Protein AF-A0A550CZV9-F1 (afdb_monomer)

Organism: NCBI:txid97359

Radius of gyration: 30.79 Å; Cα contacts (8 Å, |Δi|>4): 23; chains: 1; bounding box: 38×54×82 Å

Foldseek 3Di:
DDDDDDDDDPDDDDDDDDPPPPPPPPPDPPVPVPPDDCVVVVVVVLLVVLVVLLVDPVHDPVSNVVSVVVCVVVVND

Sequence (77 aa):
MSQNQKGIDIVSHDEHAEIDNFDENTSGQSRIATGESKSGKEEANVVRGYKATLSNPRVGEEAKERAQEYLEQHGAA

Structure (mmCIF, N/CA/C/O backbone):
data_AF-A0A550CZV9-F1
#
_entry.id   AF-A0A550CZV9-F1
#
loop_
_atom_site.group_PDB
_atom_site.id
_atom_site.type_symbol
_atom_site.label_atom_id
_atom_site.label_alt_id
_atom_site.label_comp_id
_atom_site.label_asym_id
_atom_site.label_entity_id
_atom_site.label_seq_id
_atom_site.pdbx_PDB_ins_code
_atom_site.Cartn_x
_atom_site.Cartn_y
_atom_site.Cartn_z
_atom_site.occupancy
_atom_site.B_iso_or_equiv
_atom_site.auth_seq_id
_atom_site.auth_comp_id
_atom_site.auth_asym_id
_atom_site.auth_atom_id
_atom_site.pdbx_PDB_model_num
ATOM 1 N N . MET A 1 1 ? -29.470 15.314 -71.506 1.00 40.94 1 MET A N 1
ATOM 2 C CA . MET A 1 1 ? -28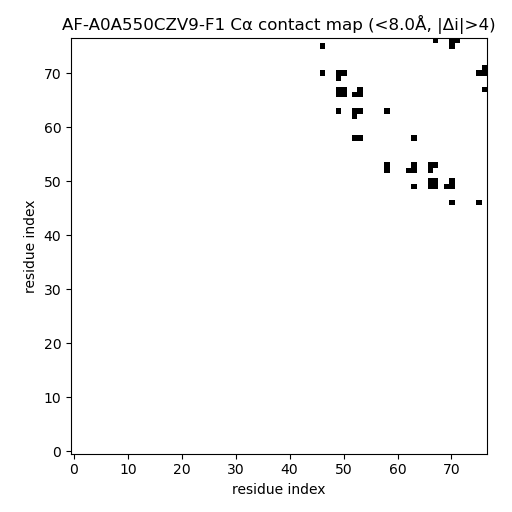.178 14.615 -71.666 1.00 40.94 1 MET A CA 1
ATOM 3 C C . MET A 1 1 ? -27.087 15.674 -71.713 1.00 40.94 1 MET A C 1
ATOM 5 O O . MET A 1 1 ? -27.178 16.479 -72.621 1.00 40.94 1 MET A O 1
ATOM 9 N N . SER A 1 2 ? -26.137 15.650 -70.758 1.00 50.34 2 SER A N 1
ATOM 10 C CA . SER A 1 2 ? -24.728 16.116 -70.859 1.00 50.34 2 SER A CA 1
ATOM 11 C C . SER A 1 2 ? -24.435 17.570 -71.302 1.00 50.34 2 SER A C 1
ATOM 13 O O . SER A 1 2 ? -24.984 18.031 -72.283 1.00 50.34 2 SER A O 1
ATOM 15 N N . GLN A 1 3 ? -23.542 18.369 -70.711 1.00 57.53 3 GLN A N 1
ATOM 16 C CA . GLN A 1 3 ? -22.366 18.173 -69.852 1.00 57.53 3 GLN A CA 1
ATOM 17 C C . GLN A 1 3 ? -22.105 19.465 -69.034 1.00 57.53 3 GLN A C 1
ATOM 19 O O . GLN A 1 3 ? -22.565 20.546 -69.392 1.00 57.53 3 GLN A O 1
ATOM 24 N N . ASN A 1 4 ? -21.301 19.311 -67.982 1.00 48.56 4 ASN A N 1
ATOM 25 C CA . ASN A 1 4 ? -20.638 20.306 -67.128 1.00 48.56 4 ASN A CA 1
ATOM 26 C C . ASN A 1 4 ? -19.778 21.356 -67.87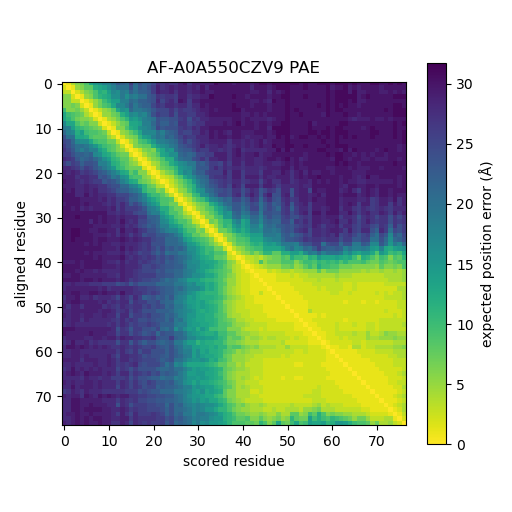9 1.00 48.56 4 ASN A C 1
ATOM 28 O O . ASN A 1 4 ? -19.249 21.048 -68.941 1.00 48.56 4 ASN A O 1
ATOM 32 N N . GLN A 1 5 ? -19.502 22.527 -67.277 1.00 49.25 5 GLN A N 1
ATOM 33 C CA . GLN A 1 5 ? -18.270 22.820 -66.499 1.00 49.25 5 GLN A CA 1
ATOM 34 C C . GLN A 1 5 ? -18.198 24.322 -66.105 1.00 49.25 5 GLN A C 1
ATOM 36 O O . GLN A 1 5 ? -18.757 25.188 -66.765 1.00 49.25 5 GLN A O 1
ATOM 41 N N . LYS A 1 6 ? -17.518 24.586 -64.984 1.00 55.41 6 LYS A N 1
ATOM 42 C CA . LYS A 1 6 ? -17.474 25.787 -64.131 1.00 55.41 6 LYS A CA 1
ATOM 43 C C . LYS A 1 6 ? -16.650 26.968 -64.685 1.00 55.41 6 LYS A C 1
ATOM 45 O O . LYS A 1 6 ? -15.617 26.750 -65.308 1.00 55.41 6 LYS A O 1
ATOM 50 N N . GLY A 1 7 ? -17.022 28.188 -64.287 1.00 45.62 7 GLY A N 1
ATOM 51 C CA . GLY A 1 7 ? -16.169 29.383 -64.226 1.00 45.62 7 GLY A CA 1
ATOM 52 C C . GLY A 1 7 ? -16.462 30.119 -62.913 1.00 45.62 7 GLY A C 1
ATOM 53 O O . GLY A 1 7 ? -17.604 30.139 -62.475 1.00 45.62 7 GLY A O 1
ATOM 54 N N . ILE A 1 8 ? -15.423 30.579 -62.232 1.00 45.66 8 ILE A N 1
ATOM 55 C CA . ILE A 1 8 ? -15.338 30.802 -60.782 1.00 45.66 8 ILE A CA 1
ATOM 56 C C . ILE A 1 8 ? -15.370 32.314 -60.527 1.00 45.66 8 ILE A C 1
ATOM 58 O O . ILE A 1 8 ? -14.421 32.993 -60.913 1.00 45.66 8 ILE A O 1
ATOM 62 N N . ASP A 1 9 ? -16.418 32.841 -59.891 1.00 49.09 9 ASP A N 1
ATOM 63 C CA . ASP A 1 9 ? -16.435 34.241 -59.453 1.00 49.09 9 ASP A CA 1
ATOM 64 C C . ASP A 1 9 ? -15.690 34.351 -58.120 1.00 49.09 9 ASP A C 1
ATOM 66 O O . ASP A 1 9 ? -16.163 33.922 -57.067 1.00 49.09 9 ASP A O 1
ATOM 70 N N . ILE A 1 10 ? -14.470 34.881 -58.191 1.00 52.47 10 ILE A N 1
ATOM 71 C CA . ILE A 1 10 ? -13.622 35.181 -57.038 1.00 52.47 10 ILE A CA 1
ATOM 72 C C . ILE A 1 10 ? -14.175 36.469 -56.422 1.00 52.47 10 ILE A C 1
ATOM 74 O O . ILE A 1 10 ? -13.812 37.569 -56.837 1.00 52.47 10 ILE A O 1
ATOM 78 N N . VAL A 1 11 ? -15.114 36.338 -55.484 1.00 53.84 11 VAL A N 1
ATOM 79 C CA . VAL A 1 11 ? -15.624 37.483 -54.72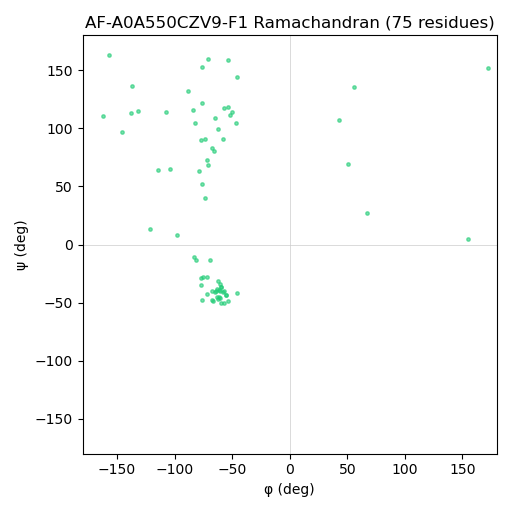4 1.00 53.84 11 VAL A CA 1
ATOM 80 C C . VAL A 1 11 ? -14.586 37.860 -53.672 1.00 53.84 11 VAL A C 1
ATOM 82 O O . VAL A 1 11 ? -14.159 37.036 -52.863 1.00 53.84 11 VAL A O 1
ATOM 85 N N . SER A 1 12 ? -14.157 39.115 -53.771 1.00 48.72 12 SER A N 1
ATOM 86 C CA . SER A 1 12 ? -13.233 39.810 -52.888 1.00 48.72 12 SER A CA 1
ATOM 87 C C . SER A 1 12 ? -13.543 39.602 -51.409 1.00 48.72 12 SER A C 1
ATOM 89 O O . SER A 1 12 ? -14.696 39.534 -50.994 1.00 48.72 12 SER A O 1
ATOM 91 N N . HIS A 1 13 ? -12.455 39.527 -50.646 1.00 55.31 13 HIS A N 1
ATOM 92 C CA . HIS A 1 13 ? -12.419 39.481 -49.195 1.00 55.31 13 HIS A CA 1
ATOM 93 C C . HIS A 1 13 ? -13.127 40.698 -48.597 1.00 55.31 13 HIS A C 1
ATOM 95 O O . HIS A 1 13 ? -12.644 41.814 -48.764 1.00 55.31 13 HIS A O 1
ATOM 101 N N . ASP A 1 14 ? -14.202 40.460 -47.853 1.00 54.44 14 ASP A N 1
ATOM 102 C CA . ASP A 1 14 ? -14.603 41.322 -46.748 1.00 54.44 14 ASP A CA 1
ATOM 103 C C . ASP A 1 14 ? -14.880 40.422 -45.538 1.00 54.44 14 ASP A C 1
ATOM 105 O O . ASP A 1 14 ? -15.728 39.529 -45.551 1.00 54.44 14 ASP A O 1
ATOM 109 N N . GLU A 1 15 ? -14.036 40.623 -44.534 1.00 52.25 15 GLU A N 1
ATOM 110 C CA . GLU A 1 15 ? -13.868 39.868 -43.300 1.00 52.25 15 GLU A CA 1
ATOM 111 C C . GLU A 1 15 ? -15.182 39.708 -42.521 1.00 52.25 15 GLU A C 1
ATOM 113 O O . GLU A 1 15 ? -15.738 40.686 -42.024 1.00 52.25 15 GLU A O 1
ATOM 118 N N . HIS A 1 16 ? -15.638 38.470 -42.319 1.00 45.94 16 HIS A N 1
ATOM 119 C CA . HIS A 1 16 ? -16.550 38.151 -41.223 1.00 45.94 16 HIS A CA 1
ATOM 120 C C . HIS A 1 16 ? -16.279 36.741 -40.682 1.00 45.94 16 HIS A C 1
ATOM 122 O O . HIS A 1 16 ? -16.753 35.747 -41.216 1.00 45.94 16 HIS A O 1
ATOM 128 N N . ALA A 1 17 ? -15.497 36.732 -39.598 1.00 53.31 17 ALA A N 1
ATOM 129 C CA . ALA A 1 17 ? -15.481 35.792 -38.479 1.00 53.31 17 ALA A CA 1
ATOM 130 C C . ALA A 1 17 ? -15.599 34.288 -38.777 1.00 53.31 17 ALA A C 1
ATOM 132 O O . ALA A 1 17 ? -16.707 33.784 -38.878 1.00 53.31 17 ALA A O 1
ATOM 133 N N . GLU A 1 18 ? -14.487 33.563 -38.628 1.00 48.00 18 GLU A N 1
ATOM 134 C CA . GLU A 1 18 ? -14.461 32.372 -37.770 1.00 48.00 18 GLU A CA 1
ATOM 135 C C . GLU A 1 18 ? -13.154 32.387 -36.967 1.00 48.00 18 GLU A C 1
ATOM 137 O O . GLU A 1 18 ?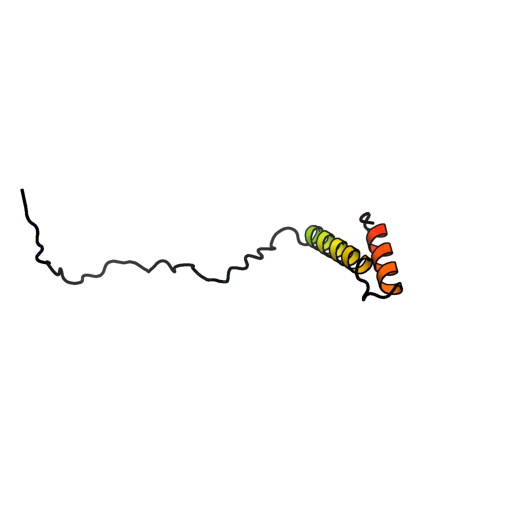 -12.053 32.314 -37.505 1.00 48.00 18 GLU A O 1
ATOM 142 N N . ILE A 1 19 ? -13.273 32.549 -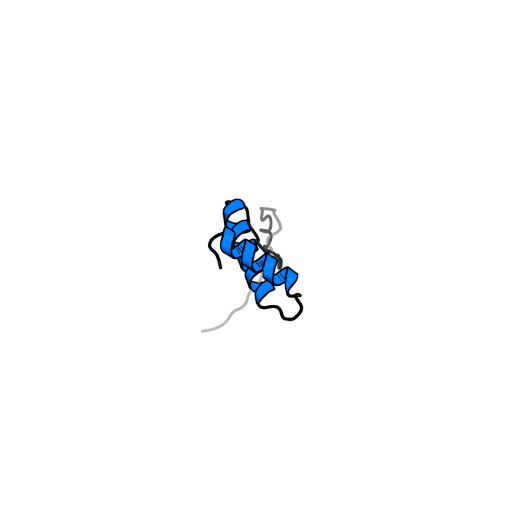35.647 1.00 60.22 19 ILE A N 1
ATOM 143 C CA . ILE A 1 19 ? -12.240 32.052 -34.743 1.00 60.22 19 ILE A CA 1
ATOM 144 C C . ILE A 1 19 ? -12.305 30.542 -34.929 1.00 60.22 19 ILE A C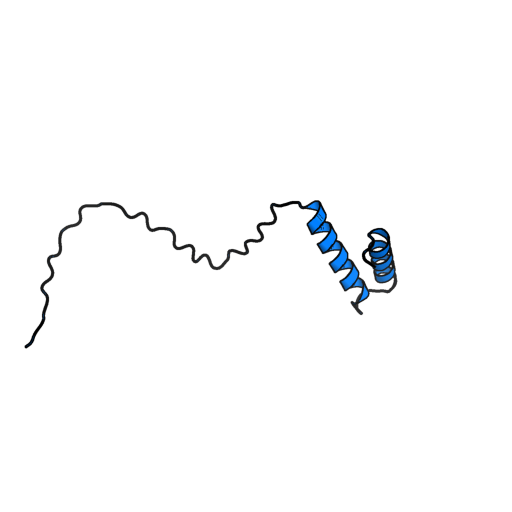 1
ATOM 146 O O . ILE A 1 19 ? -13.303 29.940 -34.528 1.00 60.22 19 ILE A O 1
ATOM 150 N N . ASP A 1 20 ? -11.292 29.962 -35.574 1.00 57.00 20 ASP A N 1
ATOM 151 C CA . ASP A 1 20 ? -11.158 28.515 -35.683 1.00 57.00 20 ASP A CA 1
ATOM 152 C C . ASP A 1 20 ? -11.308 27.925 -34.282 1.00 57.00 20 ASP A C 1
ATOM 154 O O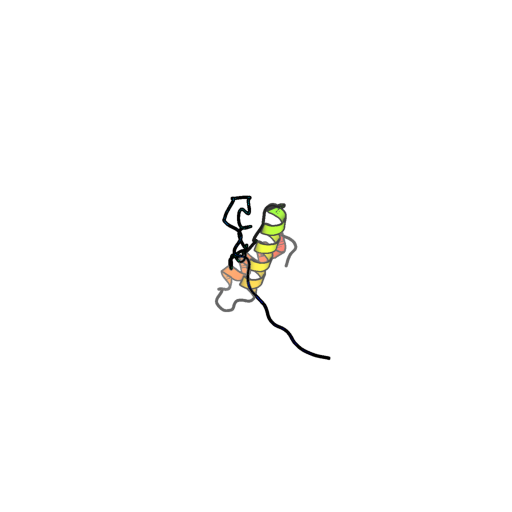 . ASP A 1 20 ? -10.510 28.181 -33.372 1.00 57.00 20 ASP A O 1
ATOM 158 N N . ASN A 1 21 ? -12.393 27.170 -34.108 1.00 54.53 21 ASN A N 1
ATOM 159 C CA . ASN A 1 21 ? -12.588 26.312 -32.959 1.00 54.53 21 ASN A CA 1
ATOM 160 C C . ASN A 1 21 ? -11.336 25.448 -32.861 1.00 54.53 21 ASN A C 1
ATOM 162 O O . ASN A 1 21 ? -11.085 24.628 -33.741 1.00 54.53 21 ASN A O 1
ATOM 166 N N . PHE A 1 22 ? -10.541 25.690 -31.819 1.00 52.06 22 PHE A N 1
ATOM 167 C CA . PHE A 1 22 ? -9.368 24.904 -31.473 1.00 52.06 22 PHE A CA 1
ATOM 168 C C . PHE A 1 22 ? -9.753 23.424 -31.539 1.00 52.06 22 PHE A C 1
ATOM 170 O O . PHE A 1 22 ? -10.497 22.942 -30.684 1.00 52.06 22 PHE A O 1
ATOM 177 N N . ASP A 1 23 ? -9.313 22.741 -32.599 1.00 53.41 23 ASP A N 1
ATOM 178 C CA . ASP A 1 23 ? -9.509 21.308 -32.768 1.00 53.41 23 ASP A CA 1
ATOM 179 C C . ASP A 1 23 ? -8.773 20.630 -31.617 1.00 53.41 23 ASP A C 1
ATOM 181 O O . ASP A 1 23 ? -7.548 20.492 -31.603 1.00 53.41 23 ASP A O 1
ATOM 185 N N . GLU A 1 24 ? -9.544 20.265 -30.598 1.00 62.00 24 GLU A N 1
ATOM 186 C CA . GLU A 1 24 ? -9.094 19.598 -29.389 1.00 62.00 24 GLU A CA 1
ATOM 187 C C . GLU A 1 24 ? -8.746 18.128 -29.674 1.00 62.00 24 GLU A C 1
ATOM 189 O O . GLU A 1 24 ? -8.945 17.246 -28.842 1.00 62.00 24 GLU A O 1
ATOM 194 N N . ASN A 1 25 ? -8.113 17.843 -30.813 1.00 56.44 25 ASN A N 1
ATOM 195 C CA . ASN A 1 25 ? -7.262 16.673 -30.945 1.00 56.44 25 ASN A CA 1
ATOM 196 C C . ASN A 1 25 ? -5.923 16.924 -30.233 1.00 56.44 25 ASN A C 1
ATOM 198 O O . ASN A 1 25 ? -4.830 16.749 -30.773 1.00 56.44 25 ASN A O 1
ATOM 202 N N . THR A 1 26 ? -6.014 17.346 -28.969 1.00 57.25 26 THR A N 1
ATOM 203 C CA . THR A 1 26 ? -4.911 17.233 -28.032 1.00 57.25 26 THR A CA 1
ATOM 204 C C . THR A 1 26 ? -4.826 15.753 -27.655 1.00 57.25 26 THR A C 1
ATOM 206 O O . THR A 1 26 ? -5.493 15.228 -26.759 1.00 57.25 26 THR A O 1
ATOM 209 N N . SER A 1 27 ? -4.019 15.024 -28.423 1.00 61.03 27 SER A N 1
ATOM 210 C CA . SER A 1 27 ? -3.514 13.710 -28.048 1.00 61.03 27 SER A CA 1
ATOM 211 C C . SER A 1 27 ? -2.753 13.855 -26.725 1.00 61.03 27 SER A C 1
ATOM 213 O O . SER A 1 27 ? -1.573 14.201 -26.704 1.00 61.03 27 SER A O 1
ATOM 215 N N . GLY A 1 28 ? -3.447 13.675 -25.605 1.00 59.91 28 GLY A N 1
ATOM 216 C CA . GLY A 1 28 ? -2.859 13.915 -24.287 1.00 59.91 28 GLY A CA 1
ATOM 217 C C . GLY A 1 28 ? -3.831 14.251 -23.166 1.00 59.91 28 GLY A C 1
ATOM 218 O O . GLY A 1 28 ? -3.384 14.490 -22.047 1.00 59.91 28 GLY A O 1
ATOM 219 N N . GLN A 1 29 ? -5.144 14.224 -23.400 1.00 56.62 29 GLN A N 1
ATOM 220 C CA . GLN A 1 29 ? -6.122 14.267 -22.317 1.00 56.62 29 GLN A CA 1
ATOM 221 C C . GLN A 1 29 ? -6.153 12.941 -21.540 1.00 56.62 29 GLN A C 1
ATOM 223 O O . GLN A 1 29 ? -7.112 12.169 -21.577 1.00 56.62 29 GLN A O 1
ATOM 228 N N . SER A 1 30 ? -5.105 12.704 -20.751 1.00 59.19 30 SER A N 1
ATOM 229 C CA . SER A 1 30 ? -5.223 11.919 -19.528 1.00 59.19 30 SER A CA 1
ATOM 230 C C . SER A 1 30 ? -6.119 12.713 -18.576 1.00 59.19 30 SER A C 1
ATOM 232 O O . SER A 1 30 ? -5.652 13.457 -17.713 1.00 59.19 30 SER A O 1
ATOM 234 N N . ARG A 1 31 ? -7.439 12.619 -18.783 1.00 62.25 31 ARG A N 1
ATOM 235 C CA . ARG A 1 31 ? -8.456 13.152 -17.872 1.00 62.25 31 ARG A CA 1
ATOM 236 C C . ARG A 1 31 ? -8.470 12.295 -16.614 1.00 62.25 31 ARG A C 1
ATOM 238 O O . ARG A 1 31 ? -9.439 11.601 -16.330 1.00 62.25 31 ARG A O 1
ATOM 245 N N . ILE A 1 32 ? -7.403 12.361 -15.823 1.00 62.94 32 ILE A N 1
ATOM 246 C CA . ILE A 1 32 ? -7.461 11.963 -14.419 1.00 62.94 32 ILE A CA 1
ATOM 247 C C . ILE A 1 32 ? -8.106 13.131 -13.668 1.00 62.94 32 ILE A C 1
ATOM 249 O O . ILE A 1 32 ? -7.494 13.779 -12.823 1.00 62.94 32 ILE A O 1
ATOM 253 N N . ALA A 1 33 ? -9.361 13.431 -14.006 1.00 63.66 33 ALA A N 1
ATOM 254 C CA . ALA A 1 33 ? -10.210 14.277 -13.191 1.00 63.66 33 ALA A CA 1
ATOM 255 C C . ALA A 1 33 ? -10.495 13.502 -11.895 1.00 63.66 33 ALA A C 1
ATOM 257 O O . ALA A 1 33 ? -11.480 12.782 -11.781 1.00 63.66 33 ALA A O 1
ATOM 258 N N . THR A 1 34 ? -9.577 13.568 -10.927 1.00 60.50 34 THR A N 1
ATOM 259 C CA . THR A 1 34 ? -9.816 13.071 -9.563 1.00 60.50 34 THR A CA 1
ATOM 260 C C . THR A 1 34 ? -10.044 14.265 -8.656 1.00 60.50 34 THR A C 1
ATOM 262 O O . THR A 1 34 ? -9.254 14.581 -7.770 1.00 60.50 34 THR A O 1
ATOM 265 N N . GLY A 1 35 ? -11.137 14.962 -8.940 1.00 63.62 35 GLY A N 1
ATOM 266 C CA . GLY A 1 35 ? -11.726 15.958 -8.066 1.00 63.62 35 GLY A CA 1
ATOM 267 C C . GLY A 1 35 ? -13.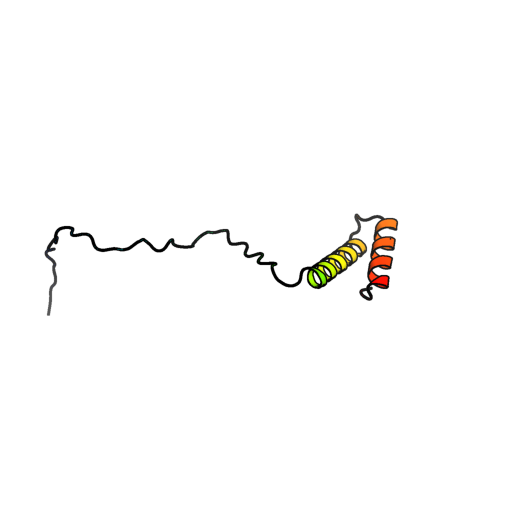089 15.471 -7.611 1.00 63.62 35 GLY A C 1
ATOM 268 O O . GLY A 1 35 ? -14.068 16.076 -7.997 1.00 63.62 35 GLY A O 1
ATOM 269 N N . GLU A 1 36 ? -13.150 14.371 -6.853 1.00 59.25 36 GLU A N 1
ATOM 270 C CA . GLU A 1 36 ? -14.368 13.910 -6.170 1.00 59.25 36 GLU A CA 1
ATOM 271 C C . GLU A 1 36 ? -13.972 12.911 -5.063 1.00 59.25 36 GLU A C 1
ATOM 273 O O . GLU A 1 36 ? -13.454 11.828 -5.334 1.00 59.25 36 GLU A O 1
ATOM 278 N N . SER A 1 37 ? -14.133 13.339 -3.804 1.00 57.09 37 SER A N 1
ATOM 279 C CA . SER A 1 37 ? -14.001 12.556 -2.560 1.00 57.09 37 SER A CA 1
ATOM 280 C C . SER A 1 37 ? -12.716 11.724 -2.407 1.00 57.09 37 SER A C 1
ATOM 282 O O . SER A 1 37 ? -12.741 10.494 -2.395 1.00 57.09 37 SER A O 1
ATOM 284 N N . LYS A 1 38 ? -11.579 12.413 -2.237 1.00 58.03 38 LYS A N 1
ATOM 285 C CA . LYS A 1 38 ? -10.235 11.829 -2.049 1.00 58.03 38 LYS A CA 1
ATOM 286 C C . LYS A 1 38 ? -10.172 10.676 -1.031 1.00 58.03 38 LYS A C 1
ATOM 288 O O . LYS A 1 38 ? -9.606 9.636 -1.341 1.00 58.03 38 LYS A O 1
ATOM 293 N N . SER A 1 39 ? -10.863 10.804 0.102 1.00 61.84 39 SER A N 1
ATOM 294 C CA . SER A 1 39 ? -10.726 9.886 1.242 1.00 61.84 39 SER A CA 1
ATOM 295 C C . SER A 1 39 ? -11.063 8.416 0.934 1.00 61.84 39 SER A C 1
ATOM 297 O O . SER A 1 39 ? -10.245 7.547 1.209 1.00 61.84 39 SER A O 1
ATOM 299 N N . GLY A 1 40 ? -12.211 8.112 0.316 1.00 66.44 40 GLY A N 1
ATOM 300 C CA . GLY A 1 40 ? -12.597 6.710 0.065 1.00 66.44 40 GLY A CA 1
ATOM 301 C C . GLY A 1 40 ? -11.860 6.066 -1.116 1.00 66.44 40 GLY A C 1
ATOM 302 O O . GLY A 1 40 ? -11.627 4.858 -1.151 1.00 66.44 40 GLY A O 1
ATOM 303 N N . LYS A 1 41 ? -11.462 6.877 -2.104 1.00 73.81 41 LYS A N 1
ATOM 304 C CA . LYS A 1 41 ? -10.744 6.398 -3.295 1.00 73.81 41 LYS A CA 1
ATOM 305 C C . LYS A 1 41 ? -9.271 6.128 -2.984 1.00 73.81 41 LYS A C 1
ATOM 307 O O . LYS A 1 41 ? -8.690 5.195 -3.535 1.00 73.81 41 LYS A O 1
ATOM 312 N N . GLU A 1 42 ? -8.678 6.930 -2.104 1.00 76.25 42 GLU A N 1
ATOM 313 C CA . GLU A 1 42 ? -7.331 6.715 -1.572 1.00 76.25 42 GLU A CA 1
ATOM 314 C C . GLU A 1 42 ? -7.261 5.400 -0.794 1.00 76.25 42 GLU A C 1
ATOM 316 O O . GLU A 1 42 ? -6.396 4.582 -1.089 1.00 76.25 42 GLU A O 1
ATOM 321 N N . GLU A 1 43 ? -8.224 5.128 0.085 1.00 84.12 43 GLU A N 1
ATOM 322 C CA . GLU A 1 43 ? -8.268 3.891 0.872 1.00 84.12 43 GLU A CA 1
ATOM 323 C C . GLU A 1 43 ? -8.360 2.632 -0.007 1.00 84.12 43 GLU A C 1
ATOM 325 O O . GLU A 1 43 ? -7.549 1.712 0.126 1.00 84.12 43 GLU A O 1
ATOM 330 N N . ALA A 1 44 ? -9.241 2.627 -1.014 1.00 86.38 44 ALA A N 1
ATOM 331 C CA . ALA A 1 44 ? -9.317 1.533 -1.986 1.00 86.38 44 ALA A CA 1
ATOM 332 C C . ALA A 1 44 ? -7.996 1.332 -2.761 1.00 86.38 44 ALA A C 1
ATOM 334 O O . ALA A 1 44 ? -7.592 0.202 -3.058 1.00 86.38 44 ALA A O 1
ATOM 335 N N . ASN A 1 45 ? -7.298 2.427 -3.079 1.00 88.19 45 ASN A N 1
ATOM 336 C CA . ASN A 1 45 ? -6.002 2.385 -3.755 1.00 88.19 45 ASN A CA 1
ATOM 337 C C . ASN A 1 45 ? -4.864 1.885 -2.853 1.00 88.19 45 ASN A C 1
ATOM 339 O O . ASN A 1 45 ? -3.897 1.313 -3.364 1.00 88.19 45 ASN A O 1
ATOM 343 N N . VAL A 1 46 ? -4.973 2.095 -1.545 1.00 90.00 46 VAL A N 1
ATOM 344 C CA . VAL A 1 46 ? -4.019 1.609 -0.548 1.00 90.00 46 VAL A CA 1
ATOM 345 C C . VAL A 1 46 ? -4.224 0.111 -0.311 1.00 90.00 46 VAL A C 1
ATOM 347 O O . VAL A 1 46 ? -3.275 -0.662 -0.446 1.00 90.00 46 VAL A O 1
ATOM 350 N N . VAL A 1 47 ? -5.470 -0.327 -0.103 1.00 92.56 47 VAL A N 1
ATOM 351 C CA . VAL A 1 47 ? -5.844 -1.745 0.050 1.00 92.56 47 VAL A CA 1
ATOM 352 C C . VAL A 1 47 ? -5.351 -2.594 -1.126 1.00 92.56 47 VAL A C 1
ATOM 354 O O . VAL A 1 47 ? -4.690 -3.615 -0.928 1.00 92.56 47 VAL A O 1
ATOM 357 N N . ARG A 1 48 ? -5.584 -2.160 -2.375 1.00 92.50 48 ARG A N 1
ATOM 358 C CA . ARG A 1 48 ? -5.070 -2.894 -3.553 1.00 92.50 48 ARG A CA 1
ATOM 359 C C . ARG A 1 48 ? -3.539 -2.991 -3.559 1.00 92.50 48 ARG A C 1
ATOM 361 O O . ARG A 1 48 ? -2.999 -3.983 -4.041 1.00 92.50 48 ARG A O 1
ATOM 368 N N . GLY A 1 49 ? -2.847 -1.968 -3.051 1.00 94.44 49 GLY A N 1
ATOM 369 C CA . GLY A 1 49 ? -1.390 -1.917 -2.993 1.00 94.44 49 GLY A CA 1
ATOM 370 C C . GLY A 1 49 ? -0.852 -2.957 -2.021 1.00 94.44 49 GLY A C 1
ATOM 371 O O . G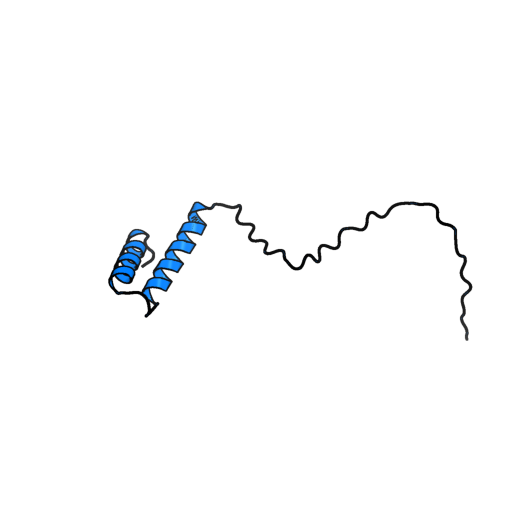LY A 1 49 ? 0.000 -3.759 -2.392 1.00 94.44 49 GLY A O 1
ATOM 372 N N . TYR A 1 50 ? -1.423 -3.019 -0.819 1.00 95.88 50 TYR A N 1
ATOM 373 C CA . TYR A 1 50 ? -1.067 -4.035 0.169 1.00 95.88 50 TYR A CA 1
ATOM 374 C C . TYR A 1 50 ? -1.391 -5.454 -0.304 1.00 95.88 50 TYR A C 1
ATOM 376 O O . TYR A 1 50 ? -0.567 -6.355 -0.153 1.00 95.88 50 TYR A O 1
ATOM 384 N N . LYS A 1 51 ? -2.517 -5.654 -0.995 1.00 93.88 51 LYS A N 1
ATOM 385 C CA . LYS A 1 51 ? -2.833 -6.952 -1.607 1.00 93.88 51 LYS A CA 1
ATOM 386 C C . LYS A 1 51 ? -1.804 -7.367 -2.666 1.00 93.88 51 LYS A C 1
ATOM 388 O O . LYS A 1 51 ? -1.414 -8.532 -2.731 1.00 93.88 51 LYS A O 1
ATOM 393 N N . ALA A 1 52 ? -1.317 -6.418 -3.467 1.00 95.69 52 ALA A N 1
ATOM 394 C CA . ALA A 1 52 ? -0.241 -6.675 -4.422 1.00 95.69 52 ALA A CA 1
ATOM 395 C C . ALA A 1 52 ? 1.075 -7.042 -3.714 1.00 95.69 52 ALA A C 1
ATOM 397 O O . ALA A 1 52 ? 1.752 -7.980 -4.142 1.00 95.69 52 ALA A O 1
ATOM 398 N N . THR A 1 53 ? 1.403 -6.358 -2.613 1.00 96.06 53 THR A N 1
ATOM 399 C CA . THR A 1 53 ? 2.569 -6.643 -1.761 1.00 96.06 53 THR A CA 1
ATOM 400 C C . THR A 1 53 ? 2.580 -8.094 -1.276 1.00 96.06 53 THR A C 1
ATOM 402 O O . THR A 1 53 ? 3.615 -8.748 -1.394 1.00 96.06 53 THR A O 1
ATOM 405 N N . LEU A 1 54 ? 1.435 -8.636 -0.838 1.00 94.19 54 LEU A N 1
ATOM 406 C CA . LEU A 1 54 ? 1.318 -10.040 -0.410 1.00 94.19 54 LEU A CA 1
ATOM 407 C C . LEU A 1 54 ? 1.651 -11.040 -1.526 1.00 94.19 54 LEU A C 1
ATOM 409 O O . LEU A 1 54 ? 2.317 -12.046 -1.292 1.00 94.19 54 LEU A O 1
ATOM 413 N N . SER A 1 55 ? 1.219 -10.750 -2.755 1.00 95.06 55 SER A N 1
ATOM 414 C CA . SER A 1 55 ? 1.436 -11.627 -3.915 1.00 95.06 55 SER A CA 1
ATOM 415 C C . SER A 1 55 ? 2.823 -11.501 -4.557 1.00 95.06 55 SER A C 1
ATOM 417 O O . SER A 1 55 ? 3.194 -12.323 -5.395 1.00 95.06 55 SER A O 1
ATOM 419 N N . ASN A 1 56 ? 3.593 -10.467 -4.209 1.00 95.12 56 ASN A N 1
ATOM 420 C CA . ASN A 1 56 ? 4.850 -10.169 -4.879 1.00 95.12 56 ASN A CA 1
ATOM 421 C C . ASN A 1 56 ? 6.006 -11.003 -4.285 1.00 95.12 56 ASN A C 1
ATOM 423 O O . ASN A 1 56 ? 6.396 -10.773 -3.139 1.00 95.12 56 ASN A O 1
ATOM 427 N N . PRO A 1 57 ? 6.640 -11.911 -5.055 1.00 92.50 57 PRO A N 1
ATOM 428 C CA . PRO A 1 57 ? 7.737 -12.745 -4.557 1.00 92.50 57 PRO A CA 1
ATOM 429 C C . PRO A 1 57 ? 9.029 -11.961 -4.281 1.00 92.50 57 PRO A C 1
ATOM 431 O O . PRO A 1 57 ? 9.941 -12.491 -3.657 1.00 92.50 57 PRO A O 1
ATOM 434 N N . ARG A 1 58 ? 9.134 -10.711 -4.755 1.00 95.94 58 ARG A N 1
ATOM 435 C CA . ARG A 1 58 ? 10.277 -9.820 -4.486 1.00 95.94 58 ARG A CA 1
ATOM 436 C C . ARG A 1 58 ? 10.158 -9.087 -3.151 1.00 95.94 58 ARG A C 1
ATOM 438 O O . ARG A 1 58 ? 11.104 -8.424 -2.740 1.00 95.94 58 ARG A O 1
ATOM 445 N N . VAL A 1 59 ? 8.992 -9.152 -2.516 1.00 95.31 59 VAL A N 1
ATOM 446 C CA . VAL A 1 59 ? 8.743 -8.547 -1.210 1.00 95.31 59 VAL A CA 1
ATOM 447 C C . VAL A 1 59 ? 9.129 -9.559 -0.135 1.00 95.31 59 VAL A C 1
ATOM 449 O O . VAL A 1 59 ? 8.748 -10.726 -0.213 1.00 95.31 59 VAL A O 1
ATOM 452 N N . GLY A 1 60 ? 9.898 -9.110 0.858 1.00 95.88 60 GLY A N 1
ATOM 453 C CA . GLY A 1 60 ? 10.277 -9.935 2.004 1.00 95.88 60 GLY A CA 1
ATOM 454 C C . GLY A 1 60 ? 9.104 -10.212 2.947 1.00 95.88 60 GLY A C 1
ATOM 455 O O . GLY A 1 60 ? 8.123 -9.472 2.965 1.00 95.88 60 GLY A O 1
ATOM 456 N N . GLU A 1 61 ? 9.227 -11.258 3.761 1.00 94.00 61 GLU A N 1
ATOM 457 C CA . GLU A 1 61 ? 8.155 -11.715 4.658 1.00 94.00 61 GLU A CA 1
ATOM 458 C C . GLU A 1 61 ? 7.694 -10.632 5.649 1.00 94.00 61 GLU A C 1
ATOM 460 O O . GLU A 1 61 ? 6.496 -10.413 5.775 1.00 94.00 61 GLU A O 1
ATOM 465 N N . GLU A 1 62 ? 8.608 -9.850 6.237 1.00 93.56 62 GLU A N 1
ATOM 466 C CA . GLU A 1 62 ? 8.259 -8.738 7.146 1.00 93.56 62 GLU A CA 1
ATOM 467 C C . GLU A 1 62 ? 7.328 -7.702 6.485 1.00 93.56 62 GLU A C 1
ATOM 469 O O . GLU A 1 62 ? 6.394 -7.182 7.093 1.00 93.56 62 GLU A O 1
ATOM 474 N N . ALA A 1 63 ? 7.562 -7.389 5.209 1.00 93.50 63 ALA A N 1
ATOM 475 C CA . ALA A 1 63 ? 6.739 -6.428 4.484 1.00 93.50 63 ALA A CA 1
ATOM 476 C C . ALA A 1 63 ? 5.372 -7.012 4.095 1.00 93.50 63 ALA A C 1
ATOM 478 O O . ALA A 1 63 ? 4.400 -6.262 3.994 1.00 93.50 63 ALA A O 1
ATOM 479 N N . LYS A 1 64 ? 5.281 -8.334 3.903 1.00 95.06 64 LYS A N 1
ATOM 480 C CA . LYS A 1 64 ? 4.003 -9.027 3.706 1.00 95.06 64 LYS A CA 1
ATOM 481 C C . LYS A 1 64 ? 3.201 -9.085 5.001 1.00 95.06 64 LYS A C 1
ATOM 483 O O . LYS A 1 64 ? 2.017 -8.787 4.965 1.00 95.06 64 LYS A O 1
ATOM 488 N N . GLU A 1 65 ? 3.838 -9.374 6.131 1.00 95.69 65 GLU A N 1
ATOM 489 C CA . GLU A 1 65 ? 3.187 -9.383 7.446 1.00 95.69 65 GLU A CA 1
ATOM 490 C C . GLU A 1 65 ? 2.549 -8.020 7.748 1.00 95.69 65 GLU A C 1
ATOM 492 O O . GLU A 1 65 ? 1.342 -7.936 7.962 1.00 95.69 65 GLU A O 1
ATOM 497 N N . ARG A 1 66 ? 3.304 -6.924 7.585 1.00 94.50 66 ARG A N 1
ATOM 498 C CA . ARG A 1 66 ? 2.752 -5.562 7.719 1.00 94.50 66 ARG A CA 1
ATOM 499 C C . ARG A 1 66 ? 1.615 -5.263 6.743 1.00 94.50 66 ARG A C 1
ATOM 501 O O . ARG A 1 66 ? 0.689 -4.527 7.078 1.00 94.50 66 ARG A O 1
ATOM 508 N N . ALA A 1 67 ? 1.692 -5.786 5.519 1.00 94.31 67 ALA A N 1
ATOM 509 C CA . ALA A 1 67 ? 0.625 -5.623 4.538 1.00 94.31 67 ALA A CA 1
ATOM 510 C C . ALA A 1 67 ? -0.647 -6.369 4.958 1.00 94.31 67 ALA A C 1
ATOM 512 O O . ALA A 1 67 ? -1.743 -5.840 4.790 1.00 94.31 67 ALA A O 1
ATOM 513 N N . GLN A 1 68 ? -0.499 -7.567 5.520 1.00 94.44 68 GLN A N 1
ATOM 514 C CA . GLN A 1 68 ? -1.605 -8.365 6.025 1.00 94.44 68 GLN A CA 1
ATOM 515 C C . GLN A 1 68 ? -2.261 -7.697 7.237 1.00 94.44 68 GLN A C 1
ATOM 517 O O . GLN A 1 68 ? -3.473 -7.502 7.224 1.00 94.44 68 GLN A O 1
ATOM 522 N N . GLU A 1 69 ? -1.477 -7.253 8.222 1.00 95.25 69 GLU A N 1
ATOM 523 C CA . GLU A 1 69 ? -1.987 -6.529 9.395 1.00 95.25 69 GLU A CA 1
ATOM 524 C C . GLU A 1 69 ? -2.796 -5.289 8.994 1.00 95.25 69 GLU A C 1
ATOM 526 O O . GLU A 1 69 ? -3.879 -5.043 9.528 1.00 95.25 69 GLU A O 1
ATOM 531 N N . TYR A 1 70 ? -2.302 -4.516 8.019 1.00 92.12 70 TYR A N 1
ATOM 532 C CA . TYR A 1 70 ? -3.023 -3.352 7.511 1.00 92.12 70 TYR A CA 1
ATOM 533 C C . TYR A 1 70 ? -4.369 -3.750 6.890 1.00 92.12 70 TYR A C 1
ATOM 535 O O . TYR A 1 70 ? -5.388 -3.117 7.168 1.00 92.12 70 TYR A O 1
ATOM 543 N N . LEU A 1 71 ? -4.393 -4.801 6.065 1.00 92.62 71 LEU A N 1
ATOM 544 C CA . LEU A 1 71 ? -5.621 -5.290 5.437 1.00 92.62 71 LEU A CA 1
ATOM 545 C C . LEU A 1 71 ? -6.626 -5.810 6.472 1.00 92.62 71 LEU A C 1
ATOM 547 O O . LEU A 1 71 ? -7.812 -5.512 6.354 1.00 92.62 71 LEU A O 1
ATOM 551 N N . GLU A 1 72 ? -6.172 -6.516 7.507 1.00 93.12 72 GLU A N 1
ATOM 552 C CA . GLU A 1 72 ? -7.022 -7.002 8.601 1.00 93.12 72 GLU A CA 1
ATOM 553 C C . GLU A 1 72 ? -7.648 -5.844 9.390 1.00 93.12 72 GLU A C 1
ATOM 555 O O . GLU A 1 72 ? -8.859 -5.836 9.621 1.00 93.12 72 GLU A O 1
ATOM 560 N N . GLN A 1 73 ? -6.858 -4.820 9.733 1.00 91.31 73 GLN A N 1
ATOM 561 C CA . GLN A 1 73 ? -7.335 -3.634 10.460 1.00 91.31 73 GLN A CA 1
ATOM 562 C C . GLN A 1 73 ? -8.393 -2.836 9.687 1.00 91.31 73 GLN A C 1
ATOM 564 O O . GLN A 1 73 ? -9.279 -2.242 10.300 1.00 91.31 73 GLN A O 1
ATOM 569 N N . HIS A 1 74 ? -8.319 -2.838 8.354 1.00 88.44 74 HIS A N 1
ATOM 570 C CA . HIS A 1 74 ? -9.245 -2.112 7.480 1.00 88.44 74 HIS A CA 1
ATOM 571 C C . HIS A 1 74 ? -10.363 -3.014 6.915 1.00 88.44 74 HIS A C 1
ATOM 573 O O . HIS A 1 74 ? -11.122 -2.582 6.050 1.00 88.44 74 HIS A O 1
ATOM 579 N N . GLY A 1 75 ? -10.488 -4.264 7.389 1.00 86.94 75 GLY A N 1
ATOM 580 C CA . GLY A 1 75 ? -11.544 -5.196 6.969 1.00 86.94 75 GLY A CA 1
ATOM 581 C C . GLY A 1 75 ? -11.443 -5.657 5.509 1.00 86.94 75 GLY A C 1
ATOM 582 O O . GLY A 1 75 ? -12.460 -5.963 4.888 1.00 86.94 75 GLY A O 1
ATOM 583 N N . ALA A 1 76 ? -10.231 -5.675 4.954 1.00 80.00 76 ALA A N 1
ATOM 584 C CA . ALA A 1 76 ? -9.937 -5.949 3.547 1.00 80.00 76 ALA A CA 1
ATOM 585 C C . ALA A 1 76 ? -8.992 -7.151 3.317 1.00 80.00 76 ALA A C 1
ATOM 587 O O . ALA A 1 76 ? -8.459 -7.295 2.210 1.00 80.00 76 ALA A O 1
ATOM 588 N N . ALA A 1 77 ? -8.763 -7.965 4.356 1.00 71.38 77 ALA A N 1
ATOM 589 C CA . ALA A 1 77 ? -7.964 -9.195 4.315 1.00 71.38 77 ALA A CA 1
ATOM 590 C C . ALA A 1 77 ? -8.614 -10.305 3.472 1.00 71.38 77 ALA A C 1
ATOM 592 O O . ALA A 1 77 ? -9.856 -10.458 3.532 1.00 71.38 77 ALA A O 1
#

Nearest PDB structures (foldseek):
  4hoj-assembly1_A-2  TM=7.660E-01  e=4.821E+00  Neisseria gonorrhoeae
  6uxv-assembly1_A  TM=4.956E-01  e=3.000E+00  Saccharomyces cerevisiae S288C
  6uxw-assembly1_A  TM=4.956E-01  e=5.159E+00  Saccharomyces cerevisiae S288C

Mean predicted aligned error: 17.98 Å

pLDDT: mean 72.49, std 18.88, range [40.94, 96.06]

InterPro domains:
  IPR018824 Conidiation-specific protein 6 [PF10346] (43-75)

Secondary structure (DSSP, 8-state):
--------------------------TT-------S-HHHHHHHHHHHHHHHHHH-TTS-HHHHHHHHHHHHHTT--

Solvent-accessible surface area (backbone atoms only — not comparable to full-atom values): 5308 Å² total; per-residue (Å²): 132,90,81,88,87,90,82,85,86,82,75,76,92,75,94,76,86,79,82,77,73,77,76,78,79,60,89,74,76,78,76,77,80,80,83,75,70,65,70,68,57,50,50,56,56,48,52,55,49,31,58,49,44,60,73,36,86,88,52,54,69,72,63,27,51,56,27,47,55,52,24,52,76,69,77,66,106